Protein AF-A0A2K5F3Y2-F1 (afdb_monomer_lite)

Secondary structure (DSSP, 8-state):
--HHHHHHHHHHHHHH--HHHH-HHHHHHHHHHHHHHHHS----TT--PPPHHHHHHHTSGGGG----EETTEESSS--TTT-----GGGGTSS--TT-PPPPGGGGS-TTSSTT-----

Foldseek 3Di:
DPPVVVVVVVVVCQVPPDCCVNPVPVVVVVVVVVVCVVPDDDPPPPDDDDDPVVVVVVPDPLVVDDFPDDDVGTPDDDCCVNPVDDDPCPPVPDDPPPPDDPDPCSPPPPPPPPPPPDDD

Structure (mmCIF, N/CA/C/O backbone):
data_AF-A0A2K5F3Y2-F1
#
_entry.id   AF-A0A2K5F3Y2-F1
#
loop_
_atom_site.group_PDB
_atom_site.id
_atom_site.type_symbol
_atom_site.label_atom_id
_atom_site.label_alt_id
_atom_site.label_comp_id
_atom_site.label_asym_id
_atom_site.label_entity_id
_atom_site.label_seq_id
_atom_site.pdbx_PDB_ins_code
_atom_site.Cartn_x
_atom_site.Cartn_y
_atom_site.Cartn_z
_atom_site.occupancy
_atom_site.B_iso_or_equiv
_atom_site.auth_seq_id
_atom_site.auth_comp_id
_atom_site.auth_asym_id
_atom_site.auth_atom_id
_atom_site.pdbx_PDB_model_num
ATOM 1 N N . MET A 1 1 ? 12.084 -38.248 5.638 1.00 54.72 1 MET A N 1
ATOM 2 C CA . MET A 1 1 ? 12.202 -37.261 4.541 1.00 54.72 1 MET A CA 1
ATOM 3 C C . MET A 1 1 ? 10.929 -36.401 4.433 1.00 54.72 1 MET A C 1
ATOM 5 O O . MET A 1 1 ? 10.406 -36.261 3.343 1.00 54.72 1 MET A O 1
ATOM 9 N N . GLY A 1 2 ? 10.393 -35.856 5.540 1.00 62.56 2 GLY A N 1
ATOM 10 C CA . GLY A 1 2 ? 9.096 -35.134 5.531 1.00 62.56 2 GLY A CA 1
ATOM 11 C C . GLY A 1 2 ? 9.133 -33.681 6.023 1.00 62.56 2 GLY A C 1
ATOM 12 O O . GLY A 1 2 ? 8.227 -32.923 5.728 1.00 62.56 2 GLY A O 1
ATOM 13 N N . ILE A 1 3 ? 10.195 -33.270 6.723 1.00 66.75 3 ILE A N 1
ATOM 14 C CA . ILE A 1 3 ? 10.279 -31.937 7.347 1.00 66.75 3 ILE A CA 1
ATOM 15 C C . ILE A 1 3 ? 10.432 -30.822 6.295 1.00 66.75 3 ILE A C 1
ATOM 17 O O . ILE A 1 3 ? 9.905 -29.732 6.469 1.00 66.75 3 ILE A O 1
ATOM 21 N N . ASP A 1 4 ? 11.119 -31.106 5.188 1.00 78.69 4 ASP A N 1
ATOM 22 C CA . ASP A 1 4 ? 11.458 -30.114 4.159 1.00 78.69 4 ASP A CA 1
ATOM 23 C C . ASP A 1 4 ? 10.228 -29.631 3.364 1.00 78.69 4 ASP A C 1
ATOM 25 O O . ASP A 1 4 ? 10.007 -28.431 3.206 1.00 78.69 4 ASP A O 1
ATOM 29 N N . ALA A 1 5 ? 9.356 -30.560 2.960 1.00 81.25 5 ALA A N 1
ATOM 30 C CA . ALA A 1 5 ? 8.152 -30.244 2.189 1.00 81.25 5 ALA A CA 1
ATOM 31 C C . ALA A 1 5 ? 7.097 -29.486 3.016 1.00 81.25 5 ALA A C 1
ATOM 33 O O . ALA A 1 5 ? 6.452 -28.562 2.511 1.00 81.25 5 ALA A O 1
ATOM 34 N N . ASP A 1 6 ? 6.944 -29.841 4.295 1.00 89.44 6 ASP A N 1
ATOM 35 C CA . ASP A 1 6 ? 5.999 -29.179 5.199 1.00 89.44 6 ASP A CA 1
ATOM 36 C C . ASP A 1 6 ? 6.440 -27.742 5.525 1.00 89.44 6 ASP A C 1
ATOM 38 O O . ASP A 1 6 ? 5.610 -26.829 5.560 1.00 89.44 6 ASP A O 1
ATOM 42 N N . LEU A 1 7 ? 7.749 -27.519 5.699 1.00 91.75 7 LEU A N 1
ATOM 43 C CA . LEU A 1 7 ? 8.322 -26.186 5.902 1.00 91.75 7 LEU A CA 1
ATOM 44 C C . LEU A 1 7 ? 8.188 -25.307 4.657 1.00 91.75 7 LEU A C 1
ATOM 46 O O . LEU A 1 7 ? 7.798 -24.146 4.778 1.00 91.75 7 LEU A O 1
ATOM 50 N N . TRP A 1 8 ? 8.446 -25.853 3.466 1.00 91.00 8 TRP A N 1
ATOM 51 C CA . TRP A 1 8 ? 8.285 -25.104 2.219 1.00 91.00 8 TRP A CA 1
ATOM 52 C C . TRP A 1 8 ? 6.825 -24.691 1.989 1.00 91.00 8 TRP A C 1
ATOM 54 O O . TRP A 1 8 ? 6.533 -23.535 1.688 1.00 91.00 8 TRP A O 1
ATOM 64 N N . SER A 1 9 ? 5.878 -25.593 2.271 1.00 91.88 9 SER A N 1
ATOM 65 C CA . SER A 1 9 ? 4.449 -25.263 2.234 1.00 91.88 9 SER A CA 1
ATOM 66 C C . SER A 1 9 ? 4.067 -24.167 3.239 1.00 91.88 9 SER A C 1
ATOM 68 O O . SER A 1 9 ? 3.204 -23.335 2.954 1.00 91.88 9 SER A O 1
ATOM 70 N N . ALA A 1 10 ? 4.683 -24.150 4.424 1.00 92.44 10 ALA A N 1
ATOM 71 C CA . ALA A 1 10 ? 4.459 -23.101 5.416 1.00 92.44 10 ALA A CA 1
ATOM 72 C C . ALA A 1 10 ? 5.033 -21.745 4.970 1.00 92.44 10 ALA A C 1
ATOM 74 O O . ALA A 1 10 ? 4.376 -20.720 5.157 1.00 92.44 10 ALA A O 1
ATOM 75 N N . HIS A 1 11 ? 6.209 -21.741 4.341 1.00 93.62 11 HIS A N 1
ATOM 76 C CA . HIS A 1 11 ? 6.812 -20.545 3.756 1.00 93.62 11 HIS A CA 1
ATOM 77 C C . HIS A 1 11 ? 5.921 -19.937 2.663 1.00 93.62 11 HIS A C 1
ATOM 79 O O . HIS A 1 11 ? 5.616 -18.746 2.705 1.00 93.62 11 HIS A O 1
ATOM 85 N N . ASP A 1 12 ? 5.417 -20.755 1.739 1.00 94.50 12 ASP A N 1
ATOM 86 C CA . ASP A 1 12 ? 4.536 -20.270 0.671 1.00 94.50 12 ASP A CA 1
ATOM 87 C C . ASP A 1 12 ? 3.245 -19.670 1.239 1.00 94.50 12 ASP A C 1
ATOM 89 O O . ASP A 1 12 ? 2.784 -18.616 0.794 1.00 94.50 12 ASP A O 1
ATOM 93 N N . LYS A 1 13 ? 2.690 -20.294 2.288 1.00 94.06 13 LYS A N 1
ATOM 94 C CA . LYS A 1 13 ? 1.539 -19.748 3.022 1.00 94.06 13 LYS A CA 1
ATOM 95 C C . LYS A 1 13 ? 1.859 -18.403 3.661 1.00 94.06 13 LYS A C 1
ATOM 97 O O . LYS A 1 13 ? 1.006 -17.522 3.623 1.00 94.06 13 LYS A O 1
ATOM 102 N N . MET A 1 14 ? 3.054 -18.236 4.226 1.00 94.75 14 MET A N 1
ATOM 103 C CA . MET A 1 14 ? 3.485 -16.985 4.851 1.00 94.75 14 MET A CA 1
ATOM 104 C C . MET A 1 14 ? 3.513 -15.826 3.844 1.00 94.75 14 MET A C 1
ATOM 106 O O . MET A 1 14 ? 3.028 -14.745 4.169 1.00 94.75 14 MET A O 1
ATOM 110 N N . LEU A 1 15 ? 4.008 -16.048 2.620 1.00 94.38 15 LEU A N 1
ATOM 111 C CA . LEU A 1 15 ? 4.117 -15.002 1.590 1.00 94.38 15 LEU A CA 1
ATOM 112 C C . LEU A 1 15 ? 2.762 -14.460 1.109 1.00 94.38 15 LEU A C 1
ATOM 114 O O . LEU A 1 15 ? 2.661 -13.293 0.736 1.00 94.38 15 LEU A O 1
ATOM 118 N N . VAL A 1 16 ? 1.718 -15.294 1.112 1.00 95.19 16 VAL A N 1
ATOM 119 C CA . VAL A 1 16 ? 0.369 -14.913 0.647 1.00 95.19 16 VAL A CA 1
ATOM 120 C C . VAL A 1 16 ? -0.582 -14.550 1.787 1.00 95.19 16 VAL A C 1
ATOM 122 O O . VAL A 1 16 ? -1.726 -14.153 1.549 1.00 95.19 16 VAL A O 1
ATOM 125 N N . GLN A 1 17 ? -0.147 -14.712 3.037 1.00 95.75 17 GLN A N 1
ATOM 126 C CA . GLN A 1 17 ? -1.000 -14.485 4.192 1.00 95.75 17 GLN A CA 1
ATOM 127 C C . GLN A 1 17 ? -1.341 -12.990 4.326 1.00 95.75 17 GLN A C 1
ATOM 129 O O . GLN A 1 17 ? -0.448 -12.144 4.316 1.00 95.75 17 GLN A O 1
ATOM 134 N N . PRO A 1 18 ? -2.620 -12.623 4.533 1.00 96.62 18 PRO A N 1
ATOM 135 C CA . PRO A 1 18 ? -2.989 -11.233 4.773 1.00 96.62 18 PRO A CA 1
ATOM 136 C C . PRO A 1 18 ? -2.312 -10.670 6.026 1.00 96.62 18 PRO A C 1
ATOM 138 O O . PRO A 1 18 ? -2.176 -11.385 7.020 1.00 96.62 18 PRO A O 1
ATOM 141 N N . LEU A 1 19 ? -2.024 -9.363 6.044 1.00 94.38 19 LEU A N 1
ATOM 142 C CA . LEU A 1 19 ? -1.412 -8.677 7.195 1.00 94.38 19 LEU A CA 1
ATOM 143 C C . LEU A 1 19 ? -2.129 -8.980 8.520 1.00 94.38 19 LEU A C 1
ATOM 145 O O . LEU A 1 19 ? -1.482 -9.219 9.529 1.00 94.38 19 LEU A O 1
ATOM 149 N N . LYS A 1 20 ? -3.468 -9.054 8.508 1.00 94.94 20 LYS A N 1
ATOM 150 C CA . LYS A 1 20 ? -4.270 -9.407 9.692 1.00 94.94 20 LYS A CA 1
ATOM 151 C C . LYS A 1 20 ? -3.904 -10.776 10.283 1.00 94.94 20 LYS A C 1
ATOM 153 O O . LYS A 1 20 ? -3.997 -10.945 11.492 1.00 94.94 20 LYS A O 1
ATOM 158 N N . GLY A 1 21 ? -3.576 -11.751 9.438 1.00 91.12 21 GLY A N 1
ATOM 159 C CA . GLY A 1 21 ? -3.180 -13.093 9.865 1.00 91.12 21 GLY A CA 1
ATOM 160 C C . GLY A 1 21 ? -1.680 -13.216 10.125 1.00 91.12 21 GLY A C 1
ATOM 161 O O . GLY A 1 21 ? -1.294 -13.939 11.035 1.00 91.12 21 GLY A O 1
ATOM 162 N N . SER A 1 22 ? -0.860 -12.513 9.340 1.00 94.31 22 SER A N 1
ATOM 163 C CA . SER A 1 22 ? 0.602 -12.565 9.422 1.00 94.31 22 SER A CA 1
ATOM 164 C C . SER A 1 22 ? 1.145 -11.773 10.618 1.00 94.31 22 SER A C 1
ATOM 166 O O . SER A 1 22 ? 1.943 -12.291 11.393 1.00 94.31 22 SER A O 1
ATOM 168 N N . ASN A 1 23 ? 0.671 -10.536 10.824 1.00 95.19 23 ASN A N 1
ATOM 169 C CA . ASN A 1 23 ? 1.098 -9.671 11.922 1.00 95.19 23 ASN A CA 1
ATOM 170 C C . ASN A 1 23 ? -0.082 -8.873 12.510 1.00 95.19 23 ASN A C 1
ATOM 172 O O . ASN A 1 23 ? -0.449 -7.785 12.053 1.00 95.19 23 ASN A O 1
ATOM 176 N N . VAL A 1 24 ? -0.669 -9.431 13.572 1.00 96.56 24 VAL A N 1
ATOM 177 C CA . VAL A 1 24 ? -1.829 -8.862 14.278 1.00 96.56 24 VAL A CA 1
ATOM 178 C C . VAL A 1 24 ? -1.495 -7.530 14.957 1.00 96.56 24 VAL A C 1
ATOM 180 O O . VAL A 1 24 ? -2.348 -6.644 15.022 1.00 96.56 24 VAL A O 1
ATOM 183 N N . GLU A 1 25 ? -0.272 -7.368 15.459 1.00 96.88 25 GLU A N 1
ATOM 184 C CA . GLU A 1 25 ? 0.157 -6.154 16.155 1.00 96.88 25 GLU A CA 1
ATOM 185 C C . GLU A 1 25 ? 0.157 -4.951 15.209 1.00 96.88 25 GLU A C 1
ATOM 187 O O . GLU A 1 25 ? -0.542 -3.965 15.460 1.00 96.88 25 GLU A O 1
ATOM 192 N N . VAL A 1 26 ? 0.844 -5.075 14.070 1.00 96.81 26 VAL A N 1
ATOM 193 C CA . VAL A 1 26 ? 0.904 -4.024 13.044 1.00 96.81 26 VAL A CA 1
ATOM 194 C C . VAL A 1 26 ? -0.489 -3.728 12.494 1.00 96.81 26 VAL A C 1
ATOM 196 O O . VAL A 1 26 ? -0.877 -2.564 12.390 1.00 96.81 26 VAL A O 1
ATOM 199 N N . TYR A 1 27 ? -1.294 -4.761 12.228 1.00 97.56 27 TYR A N 1
ATOM 200 C CA . TYR A 1 27 ? -2.677 -4.583 11.780 1.00 97.56 27 TYR A CA 1
ATOM 201 C C . TYR A 1 27 ? -3.507 -3.736 12.761 1.00 97.56 27 TYR A C 1
ATOM 203 O O . TYR A 1 27 ? -4.254 -2.840 12.352 1.00 97.56 27 TYR A O 1
ATOM 211 N N . ASN A 1 28 ? -3.371 -3.993 14.064 1.00 97.75 28 ASN A N 1
ATOM 212 C CA . ASN A 1 28 ? -4.089 -3.251 15.095 1.00 97.75 28 ASN A CA 1
ATOM 213 C C . ASN A 1 28 ? -3.609 -1.800 15.203 1.00 97.75 28 ASN A C 1
ATOM 215 O O . ASN A 1 28 ? -4.438 -0.907 15.390 1.00 97.75 28 ASN A O 1
ATOM 219 N N . ILE A 1 29 ? -2.306 -1.551 15.057 1.00 98.06 29 ILE A N 1
ATOM 220 C CA . ILE A 1 29 ? -1.742 -0.195 15.018 1.00 98.06 29 ILE A CA 1
ATOM 221 C C . ILE A 1 29 ? -2.329 0.582 13.833 1.00 98.06 29 ILE A C 1
ATOM 223 O O . ILE A 1 29 ? -2.893 1.658 14.034 1.00 98.06 29 ILE A O 1
ATOM 227 N N . SER A 1 30 ? -2.319 0.006 12.625 1.00 96.38 30 SER A N 1
ATOM 228 C CA . SER A 1 30 ? -2.905 0.643 11.437 1.00 96.38 30 SER A CA 1
ATOM 229 C C . SER A 1 30 ? -4.395 0.956 11.612 1.00 96.38 30 SER A C 1
ATOM 231 O O . SER A 1 30 ? -4.867 2.010 11.185 1.00 96.38 30 SER A O 1
ATOM 233 N N . LYS A 1 31 ? -5.164 0.072 12.265 1.00 97.69 31 LYS A N 1
ATOM 234 C CA . LYS A 1 31 ? -6.590 0.316 12.543 1.00 97.69 31 LYS A CA 1
ATOM 235 C C . LYS A 1 31 ? -6.820 1.428 13.559 1.00 97.69 31 LYS A C 1
ATOM 237 O O . LYS A 1 31 ? -7.744 2.220 13.372 1.00 97.69 31 LYS A O 1
ATOM 242 N N . LYS A 1 32 ? -5.999 1.503 14.608 1.00 97.81 32 LYS A N 1
ATOM 243 C CA . LYS A 1 32 ? -6.063 2.591 15.592 1.00 97.81 32 LYS A CA 1
ATOM 244 C C . LYS A 1 32 ? -5.754 3.938 14.941 1.00 97.81 32 LYS A C 1
ATOM 246 O O . LYS A 1 32 ? -6.513 4.879 15.153 1.00 97.81 32 LYS A O 1
ATOM 251 N N . GLU A 1 33 ? -4.727 4.005 14.096 1.00 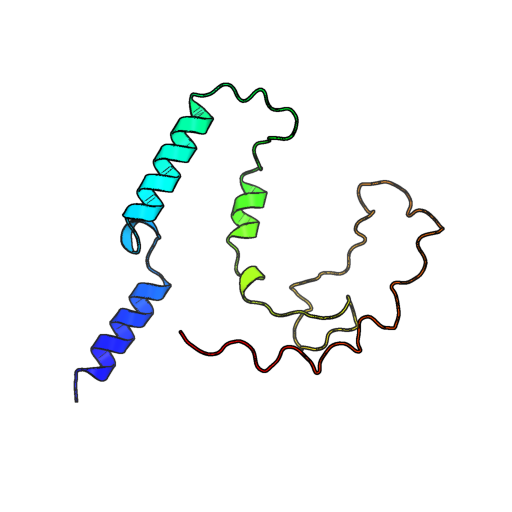97.38 33 GLU A N 1
ATOM 252 C CA . GLU A 1 33 ? -4.357 5.241 13.395 1.00 97.38 33 GLU A CA 1
ATOM 253 C C . GLU A 1 33 ? -5.415 5.671 12.372 1.00 97.38 33 GLU A C 1
ATOM 255 O O . GLU A 1 33 ? -5.846 6.822 12.365 1.00 97.38 33 GLU A O 1
ATOM 260 N N . SER A 1 34 ? -5.944 4.731 11.583 1.00 96.19 34 SER A N 1
ATOM 261 C CA . SER A 1 34 ? -7.065 5.011 10.677 1.00 96.19 34 SER A CA 1
ATOM 262 C C . SER A 1 34 ? -8.289 5.550 11.427 1.00 96.19 34 SER A C 1
ATOM 264 O O . SER A 1 34 ? -8.981 6.444 10.939 1.00 96.19 34 SER A O 1
ATOM 266 N N . ASN A 1 35 ? -8.558 5.047 12.636 1.00 97.31 35 ASN A N 1
ATOM 267 C CA . ASN A 1 35 ? -9.626 5.582 13.468 1.00 97.31 35 ASN A CA 1
ATOM 268 C C . ASN A 1 35 ? -9.308 6.987 13.997 1.00 97.31 35 ASN A C 1
ATOM 270 O O . ASN A 1 35 ? -10.208 7.822 13.995 1.00 97.31 35 ASN A O 1
ATOM 274 N N . ARG A 1 36 ? -8.062 7.253 14.416 1.00 97.44 36 ARG A N 1
ATOM 275 C CA . ARG A 1 36 ? -7.608 8.575 14.880 1.00 97.44 36 ARG A CA 1
ATOM 276 C C . ARG A 1 36 ? -7.846 9.642 13.811 1.00 97.44 36 ARG A C 1
ATOM 278 O O . ARG A 1 36 ? -8.504 10.635 14.097 1.00 97.44 36 ARG A O 1
ATOM 285 N N . GLN A 1 37 ? -7.409 9.380 12.581 1.00 95.75 37 GLN A N 1
ATOM 286 C CA . GLN A 1 37 ? -7.595 10.283 11.440 1.00 95.75 37 GLN A CA 1
ATOM 287 C C . GLN A 1 37 ? -9.072 10.493 11.080 1.00 95.75 37 GLN A C 1
ATOM 289 O O . GLN A 1 37 ? -9.466 11.574 10.664 1.00 95.75 37 GLN A O 1
ATOM 294 N N . ARG A 1 38 ? -9.916 9.467 11.254 1.00 94.50 38 ARG A N 1
ATOM 295 C CA . ARG A 1 38 ? -11.351 9.542 10.932 1.00 94.50 38 ARG A CA 1
ATOM 296 C C . ARG A 1 38 ? -12.156 10.392 11.915 1.00 94.50 38 ARG A C 1
ATOM 298 O O . ARG A 1 38 ? -13.177 10.950 11.525 1.00 94.50 38 ARG A O 1
ATOM 305 N N . VAL A 1 39 ? -11.769 10.408 13.190 1.00 96.25 39 VAL A N 1
ATOM 306 C CA . VAL A 1 39 ? -12.488 11.158 14.238 1.00 96.25 39 VAL A CA 1
ATOM 307 C C . VAL A 1 39 ? -11.863 12.523 14.523 1.00 96.25 39 VAL A C 1
ATOM 309 O O . VAL A 1 39 ? -12.532 13.381 15.093 1.00 96.25 39 VAL A O 1
ATOM 312 N N . GLY A 1 40 ? -10.593 12.714 14.161 1.00 92.12 40 GLY A N 1
ATOM 313 C CA . GLY A 1 40 ? -9.872 13.973 14.309 1.00 92.12 40 GLY A CA 1
ATOM 314 C C . GLY A 1 40 ? -10.206 14.974 13.204 1.00 92.12 40 GLY A C 1
ATOM 315 O O . GLY A 1 40 ? -10.493 14.601 12.069 1.00 92.12 40 GLY A O 1
ATOM 316 N N . LEU A 1 41 ? -10.148 16.261 13.543 1.00 91.31 41 LEU A N 1
ATOM 317 C CA . LEU A 1 41 ? -10.125 17.343 12.563 1.00 91.31 41 LEU A CA 1
ATOM 318 C C . LEU A 1 41 ? -8.665 17.718 12.312 1.00 91.31 41 LEU A C 1
ATOM 320 O O . LEU A 1 41 ? -8.047 18.368 13.153 1.00 91.31 41 LEU A O 1
ATOM 324 N N . GLU A 1 42 ? -8.123 17.296 11.173 1.00 90.94 42 GLU A N 1
ATOM 325 C CA . GLU A 1 42 ? -6.747 17.621 10.794 1.00 90.94 42 GLU A CA 1
ATOM 326 C C . GLU A 1 42 ? -6.686 19.042 10.210 1.00 90.94 42 GLU A C 1
ATOM 328 O O . GLU A 1 42 ? -7.299 19.336 9.184 1.00 90.94 42 GLU A O 1
ATOM 333 N N . LEU A 1 43 ? -5.978 19.944 10.902 1.00 93.75 43 LEU A N 1
ATOM 334 C CA . LEU A 1 43 ? -5.847 21.372 10.551 1.00 93.75 43 LEU A CA 1
ATOM 335 C C . LEU A 1 43 ? -4.431 21.751 10.087 1.00 93.75 43 LEU A C 1
ATOM 337 O O . LEU A 1 43 ? -4.123 22.929 9.901 1.00 93.75 43 LEU A O 1
ATOM 341 N N . ILE A 1 44 ? -3.560 20.760 9.915 1.00 94.06 44 ILE A N 1
ATOM 342 C CA . ILE A 1 44 ? -2.195 20.954 9.436 1.00 94.06 44 ILE A CA 1
ATOM 343 C C . ILE A 1 44 ? -2.247 21.084 7.912 1.00 94.06 44 ILE A C 1
ATOM 345 O O . ILE A 1 44 ? -2.631 20.156 7.211 1.00 94.06 44 ILE A O 1
ATOM 349 N N . THR A 1 45 ? -1.848 22.241 7.386 1.00 89.44 45 THR A N 1
ATOM 350 C CA . THR A 1 45 ? -2.002 22.589 5.961 1.00 89.44 45 THR A CA 1
ATOM 351 C C . THR A 1 45 ? -1.188 21.722 5.001 1.00 89.44 45 THR A C 1
ATOM 353 O O . THR A 1 45 ? -1.512 21.657 3.818 1.00 89.44 45 THR A O 1
ATOM 356 N N . SER A 1 46 ? -0.127 21.075 5.484 1.00 95.06 46 SER A N 1
ATOM 357 C CA . SER A 1 46 ? 0.702 20.160 4.696 1.00 95.06 46 SER A CA 1
ATOM 358 C C . SER A 1 46 ? 0.202 18.715 4.704 1.00 95.06 46 SER A C 1
ATOM 360 O O . SER A 1 46 ? 0.662 17.920 3.888 1.00 95.06 46 SER A O 1
ATOM 362 N N . GLU A 1 47 ? -0.691 18.348 5.626 1.00 93.56 47 GLU A N 1
ATOM 363 C CA . GLU A 1 47 ? -1.232 16.992 5.708 1.00 93.56 47 GLU A CA 1
ATOM 364 C C . GLU A 1 47 ? -2.448 16.831 4.796 1.00 93.56 47 GLU A C 1
ATOM 366 O O . GLU A 1 47 ? -3.243 17.752 4.605 1.00 93.56 47 GLU A O 1
ATOM 371 N N . ASN A 1 48 ? -2.582 15.653 4.187 1.00 94.69 48 ASN A N 1
ATOM 372 C CA . ASN A 1 48 ? -3.663 15.372 3.251 1.00 94.69 48 ASN A CA 1
ATOM 373 C C . ASN A 1 48 ? -3.997 13.875 3.222 1.00 94.69 48 ASN A C 1
ATOM 375 O O . ASN A 1 48 ? -3.165 13.021 3.534 1.00 94.69 48 ASN A O 1
ATOM 379 N N . PHE A 1 49 ? -5.209 13.554 2.783 1.00 94.75 49 PHE A N 1
ATOM 380 C CA . PHE A 1 49 ? -5.657 12.189 2.564 1.00 94.75 49 PHE A CA 1
ATOM 381 C C . PHE A 1 49 ? -5.420 11.785 1.113 1.00 94.75 49 PHE A C 1
ATOM 383 O O . PHE A 1 49 ? -5.947 12.375 0.170 1.00 94.75 49 PHE A O 1
ATOM 390 N N . THR A 1 50 ? -4.625 10.737 0.934 1.00 95.50 50 THR A N 1
ATOM 391 C CA . THR A 1 50 ? -4.360 10.163 -0.385 1.00 95.50 50 THR A CA 1
ATOM 392 C C . THR A 1 50 ? -5.583 9.392 -0.892 1.00 95.50 50 THR A C 1
ATOM 394 O O . THR A 1 50 ? -6.305 8.762 -0.1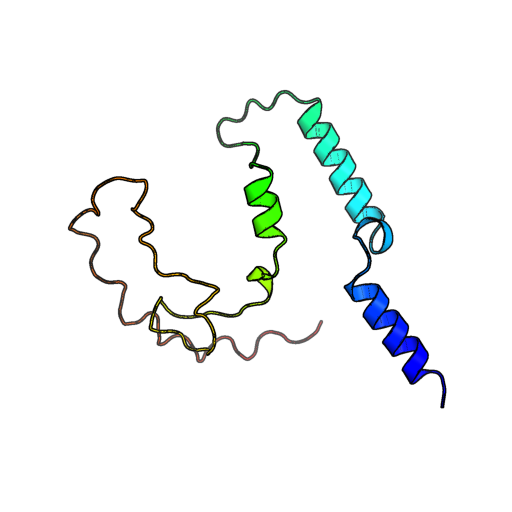15 1.00 95.50 50 THR A O 1
ATOM 397 N N . SER A 1 51 ? -5.832 9.422 -2.204 1.00 95.81 51 SER A N 1
ATOM 398 C CA . SER A 1 51 ? -6.954 8.693 -2.802 1.00 95.81 51 SER A CA 1
ATOM 399 C C . SER A 1 51 ? -6.752 7.174 -2.731 1.00 95.81 51 SER A C 1
ATOM 401 O O . SER A 1 51 ? -5.629 6.665 -2.722 1.00 95.81 51 SER A O 1
ATOM 403 N N . ARG A 1 52 ? -7.858 6.421 -2.741 1.00 94.25 52 ARG A N 1
ATOM 404 C CA . ARG A 1 52 ? -7.815 4.951 -2.702 1.00 94.25 52 ARG A CA 1
ATOM 405 C C . ARG A 1 52 ? -7.027 4.346 -3.868 1.00 94.25 52 ARG A C 1
ATOM 407 O O . ARG A 1 52 ? -6.284 3.399 -3.656 1.00 94.25 52 ARG A O 1
ATOM 414 N N . VAL A 1 53 ? -7.153 4.921 -5.064 1.00 95.12 53 VAL A N 1
ATOM 415 C CA . VAL A 1 53 ? -6.457 4.446 -6.273 1.00 95.12 53 VAL A CA 1
ATOM 416 C C . VAL A 1 53 ? -4.939 4.549 -6.112 1.00 95.12 53 VAL A C 1
ATOM 418 O O . VAL A 1 53 ? -4.215 3.635 -6.493 1.00 95.12 53 VAL A O 1
ATOM 421 N N . VAL A 1 54 ? -4.448 5.631 -5.499 1.00 93.56 54 VAL A N 1
ATOM 422 C CA . VAL A 1 54 ? -3.010 5.804 -5.243 1.00 93.56 54 VAL A CA 1
ATOM 423 C C . VAL A 1 54 ? -2.519 4.794 -4.201 1.00 93.56 54 VAL A C 1
ATOM 425 O O . VAL A 1 54 ? -1.473 4.185 -4.398 1.00 93.56 54 VAL A O 1
ATOM 428 N N . LEU A 1 55 ? -3.286 4.545 -3.133 1.00 93.88 55 LEU A N 1
ATOM 429 C CA . LEU A 1 55 ? -2.943 3.520 -2.137 1.00 93.88 55 LEU A CA 1
ATOM 430 C C . LEU A 1 55 ? -2.929 2.099 -2.732 1.00 93.88 55 LEU A C 1
ATOM 432 O O . LEU A 1 55 ? -2.066 1.298 -2.383 1.00 93.88 55 LEU A O 1
ATOM 436 N N . GLU A 1 56 ? -3.852 1.789 -3.646 1.00 94.06 56 GLU A N 1
ATOM 437 C CA . GLU A 1 56 ? -3.882 0.508 -4.365 1.00 94.06 56 GLU A CA 1
ATOM 438 C C . GLU A 1 56 ? -2.664 0.347 -5.287 1.00 94.06 56 GLU A C 1
ATOM 440 O O . GLU A 1 56 ? -2.050 -0.719 -5.306 1.00 94.06 56 GLU A O 1
ATOM 445 N N . ALA A 1 57 ? -2.255 1.411 -5.985 1.00 92.62 57 ALA A N 1
ATOM 446 C CA . ALA A 1 57 ? -1.049 1.403 -6.811 1.00 92.62 57 ALA A CA 1
ATOM 447 C C . ALA A 1 57 ? 0.233 1.208 -5.980 1.00 92.62 57 ALA A C 1
ATOM 449 O O . ALA A 1 57 ? 1.115 0.453 -6.388 1.00 92.62 57 ALA A O 1
ATOM 450 N N . LEU A 1 58 ? 0.324 1.826 -4.795 1.00 93.38 58 LEU A N 1
ATOM 451 C CA . LEU A 1 58 ? 1.454 1.642 -3.871 1.00 93.38 58 LEU A CA 1
ATOM 452 C C . LEU A 1 58 ? 1.585 0.195 -3.376 1.00 93.38 58 LEU A C 1
ATOM 454 O O . LEU A 1 58 ? 2.696 -0.264 -3.132 1.00 93.38 58 LEU A O 1
ATOM 458 N N . GLY A 1 59 ? 0.472 -0.533 -3.248 1.00 91.94 59 GLY A N 1
ATOM 459 C CA . GLY A 1 59 ? 0.460 -1.953 -2.882 1.00 91.94 59 GLY A CA 1
ATOM 460 C C . GLY A 1 59 ? 0.677 -2.921 -4.051 1.00 91.94 59 GLY A C 1
ATOM 461 O O . GLY A 1 59 ? 0.656 -4.132 -3.842 1.00 91.94 59 GLY A O 1
ATOM 462 N N . ALA A 1 60 ? 0.849 -2.424 -5.279 1.00 91.56 60 ALA A N 1
ATOM 463 C CA . ALA A 1 60 ? 1.000 -3.264 -6.461 1.00 91.56 60 ALA A CA 1
ATOM 464 C C . ALA A 1 60 ? 2.401 -3.902 -6.562 1.00 91.56 60 ALA A C 1
ATOM 466 O O . ALA A 1 60 ? 3.346 -3.548 -5.851 1.00 91.56 60 ALA A O 1
ATOM 467 N N . CYS A 1 61 ? 2.563 -4.815 -7.525 1.00 90.19 61 CYS A N 1
ATOM 468 C CA . CYS A 1 61 ? 3.820 -5.525 -7.795 1.00 90.19 61 CYS A CA 1
ATOM 469 C C . CYS A 1 61 ? 4.974 -4.629 -8.290 1.00 90.19 61 CYS A C 1
ATOM 471 O O . CYS A 1 61 ? 6.085 -5.117 -8.496 1.00 90.19 61 CYS A O 1
ATOM 473 N N . LEU A 1 62 ? 4.742 -3.322 -8.461 1.00 86.19 62 LEU A N 1
ATOM 474 C CA . LEU A 1 62 ? 5.762 -2.364 -8.894 1.00 86.19 62 LEU A CA 1
ATOM 475 C C . LEU A 1 62 ? 6.936 -2.268 -7.909 1.00 86.19 62 LEU A C 1
ATOM 477 O O . LEU A 1 62 ? 8.054 -2.006 -8.339 1.00 86.19 62 LEU A O 1
ATOM 481 N N . ASN A 1 63 ? 6.710 -2.558 -6.624 1.00 85.81 63 ASN A N 1
ATOM 482 C CA . ASN A 1 63 ? 7.749 -2.575 -5.588 1.00 85.81 63 ASN A CA 1
ATOM 483 C C . ASN A 1 63 ? 8.818 -3.658 -5.799 1.00 85.81 63 ASN A C 1
ATOM 485 O O . ASN A 1 63 ? 9.900 -3.580 -5.227 1.00 85.81 63 ASN A O 1
ATOM 489 N N . SER A 1 64 ? 8.523 -4.687 -6.594 1.00 87.25 64 SER A N 1
ATOM 490 C CA . SER A 1 64 ? 9.434 -5.813 -6.809 1.00 87.25 64 SER A CA 1
ATOM 491 C C . SER A 1 64 ? 10.410 -5.581 -7.963 1.00 87.25 64 SER A C 1
ATOM 493 O O . SER A 1 64 ? 11.312 -6.394 -8.164 1.00 87.25 64 SER A O 1
ATOM 495 N N . LYS A 1 65 ? 10.237 -4.514 -8.758 1.00 84.50 65 LYS A N 1
ATOM 496 C CA . LYS A 1 65 ? 11.071 -4.270 -9.938 1.00 84.50 65 LYS A CA 1
ATOM 497 C C . LYS A 1 65 ? 12.242 -3.352 -9.601 1.00 84.50 65 LYS A C 1
ATOM 499 O O . LYS A 1 65 ? 12.056 -2.218 -9.179 1.00 84.50 65 LYS A O 1
ATOM 504 N N . TYR A 1 66 ? 13.448 -3.823 -9.901 1.00 82.88 66 TYR A N 1
ATOM 505 C CA . TYR A 1 66 ? 14.643 -2.987 -9.952 1.00 82.88 66 TYR A CA 1
ATOM 506 C C . TYR A 1 66 ? 14.782 -2.371 -11.351 1.00 82.88 66 TYR A C 1
ATOM 508 O O . TYR A 1 66 ? 14.736 -3.088 -12.356 1.00 82.88 66 TYR A O 1
ATOM 516 N N . SER A 1 67 ? 14.906 -1.048 -11.438 1.00 82.88 67 SER A N 1
ATOM 517 C CA . SER A 1 67 ? 14.927 -0.325 -12.717 1.00 82.88 67 SER A CA 1
ATOM 518 C C . SER A 1 67 ? 15.823 0.911 -12.669 1.00 82.88 67 SER A C 1
ATOM 520 O O . SER A 1 67 ? 15.399 2.002 -13.032 1.00 82.88 67 SER A O 1
ATOM 522 N N . GLU A 1 68 ? 17.061 0.763 -12.208 1.00 81.25 68 GLU A N 1
ATOM 523 C CA . GLU A 1 68 ? 18.053 1.845 -12.231 1.00 81.25 68 GLU A CA 1
ATOM 524 C C . GLU A 1 68 ? 18.325 2.354 -13.663 1.00 81.25 68 GLU A C 1
ATOM 526 O O . GLU A 1 68 ? 18.203 1.608 -14.644 1.00 81.25 68 GLU A O 1
ATOM 531 N N . GLY A 1 69 ? 18.682 3.634 -13.780 1.00 76.81 69 GLY A N 1
ATOM 532 C CA . GLY A 1 69 ? 18.910 4.341 -15.041 1.00 76.81 69 GLY A CA 1
ATOM 533 C C . GLY A 1 69 ? 17.729 5.223 -15.451 1.00 76.81 69 GLY A C 1
ATOM 534 O O . GLY A 1 69 ? 16.838 5.514 -14.65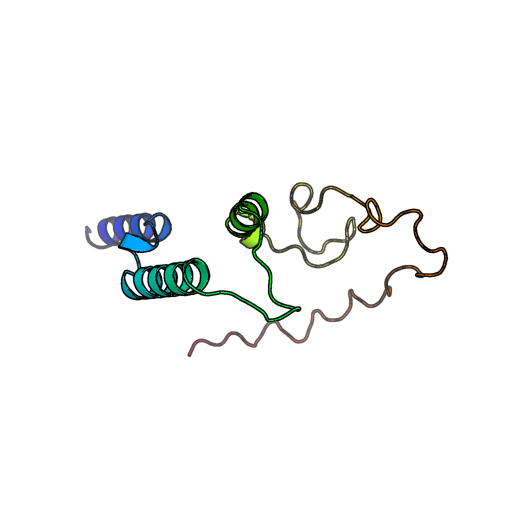0 1.00 76.81 69 GLY A O 1
ATOM 535 N N . TYR A 1 70 ? 17.699 5.643 -16.711 1.00 74.50 70 TYR A N 1
ATOM 536 C CA . TYR A 1 70 ? 16.625 6.460 -17.278 1.00 74.50 70 TYR A CA 1
ATOM 537 C C . TYR A 1 70 ? 15.755 5.663 -18.252 1.00 74.50 70 TYR A C 1
ATOM 539 O O . TYR A 1 70 ? 16.077 4.550 -18.670 1.00 74.50 70 TYR A O 1
ATOM 547 N N . LEU A 1 71 ? 14.610 6.235 -18.624 1.00 72.19 71 LEU A N 1
ATOM 548 C CA . LEU A 1 71 ? 13.785 5.727 -19.717 1.00 72.19 71 LEU A CA 1
ATOM 549 C C . LEU A 1 71 ? 14.631 5.549 -20.988 1.00 72.19 71 LEU A C 1
ATOM 551 O O . LEU A 1 71 ? 15.224 6.505 -21.472 1.00 72.19 71 LEU A O 1
ATOM 555 N N . GLY A 1 72 ? 14.706 4.320 -21.508 1.00 69.75 72 GLY A N 1
ATOM 556 C CA . GLY A 1 72 ? 15.532 3.984 -22.677 1.00 69.75 72 GLY A CA 1
ATOM 557 C C . GLY A 1 72 ? 17.027 3.768 -22.393 1.00 69.75 72 GLY A C 1
ATOM 558 O O . GLY A 1 72 ? 17.744 3.338 -23.288 1.00 69.75 72 GLY A O 1
ATOM 559 N N . GLN A 1 73 ? 17.491 4.004 -21.162 1.00 75.19 73 GLN A N 1
ATOM 560 C CA . GLN A 1 73 ? 18.867 3.766 -20.707 1.00 75.19 73 GLN A CA 1
ATOM 561 C C . GLN A 1 73 ? 18.845 3.095 -19.331 1.00 75.19 73 GLN A C 1
ATOM 563 O O . GLN A 1 73 ? 19.178 3.699 -18.312 1.00 75.19 73 GLN A O 1
ATOM 568 N N . ARG A 1 74 ? 18.362 1.853 -19.295 1.00 77.00 74 ARG A N 1
ATOM 569 C CA . ARG A 1 74 ? 18.275 1.056 -18.068 1.00 77.00 74 ARG A CA 1
ATOM 570 C C . ARG A 1 74 ? 19.432 0.074 -18.004 1.00 77.00 74 ARG A C 1
ATOM 572 O O . ARG A 1 74 ? 19.805 -0.507 -19.019 1.00 77.00 74 ARG A O 1
ATOM 579 N N . TYR A 1 75 ? 19.922 -0.153 -16.793 1.00 74.94 75 TYR A N 1
ATOM 580 C CA . TYR A 1 75 ? 20.959 -1.150 -16.521 1.00 74.94 75 TYR A CA 1
ATOM 581 C C . TYR A 1 75 ? 20.437 -2.583 -16.555 1.00 74.94 75 TYR A C 1
ATOM 583 O O . TYR A 1 75 ? 21.153 -3.505 -16.934 1.00 74.94 75 TYR A O 1
ATOM 591 N N . TYR A 1 76 ? 19.176 -2.768 -16.167 1.00 74.69 76 TYR A N 1
ATOM 592 C CA . TYR A 1 76 ? 18.539 -4.074 -16.050 1.00 74.69 76 TYR A CA 1
ATOM 593 C C . TYR A 1 76 ? 17.411 -4.213 -17.077 1.00 74.69 76 TYR A C 1
ATOM 595 O O . TYR A 1 76 ? 16.664 -3.265 -17.328 1.00 74.69 76 TYR A O 1
ATOM 603 N N . GLY A 1 77 ? 17.288 -5.406 -17.667 1.00 73.31 77 GLY A N 1
ATOM 604 C CA . GLY A 1 77 ? 16.322 -5.708 -18.729 1.00 73.31 77 GLY A CA 1
ATOM 605 C C . GLY A 1 77 ? 14.852 -5.755 -18.281 1.00 73.31 77 GLY A C 1
ATOM 606 O O . GLY A 1 77 ? 14.529 -5.738 -17.089 1.00 73.31 77 GLY A O 1
ATOM 607 N N . GLU A 1 78 ? 13.944 -5.855 -19.260 1.00 67.00 78 GLU A N 1
ATOM 608 C CA . GLU A 1 78 ? 12.492 -6.047 -19.077 1.00 67.00 78 GLU A CA 1
ATOM 609 C C . GLU A 1 78 ? 11.807 -4.972 -18.203 1.00 67.00 78 GLU A C 1
ATOM 611 O O . GLU A 1 78 ? 11.121 -5.278 -17.224 1.00 67.00 78 GLU A O 1
ATOM 616 N N . THR A 1 79 ? 12.012 -3.687 -18.518 1.00 64.81 79 THR A N 1
ATOM 617 C CA . THR A 1 79 ? 11.421 -2.534 -17.795 1.00 64.81 79 THR A CA 1
ATOM 618 C C . THR A 1 79 ? 10.254 -1.864 -18.526 1.00 64.81 79 THR A C 1
ATOM 620 O O . THR A 1 79 ? 9.711 -0.878 -18.028 1.00 64.81 79 THR A O 1
ATOM 623 N N . ASN A 1 80 ? 9.849 -2.378 -19.693 1.00 64.50 80 ASN A N 1
ATOM 624 C CA . ASN A 1 80 ? 8.887 -1.723 -20.594 1.00 64.50 80 ASN A CA 1
ATOM 625 C C . ASN A 1 80 ? 7.527 -1.438 -19.933 1.00 64.50 80 ASN A C 1
ATOM 627 O O . ASN A 1 80 ? 6.911 -0.413 -20.200 1.00 64.50 80 ASN A O 1
ATOM 631 N N . VAL A 1 81 ? 7.083 -2.323 -19.037 1.00 68.31 81 VAL A N 1
ATOM 632 C CA . VAL A 1 81 ? 5.830 -2.174 -18.275 1.00 68.31 81 VAL A CA 1
ATOM 633 C C . VAL A 1 81 ? 5.955 -1.268 -17.046 1.00 68.31 81 VAL A C 1
ATOM 635 O O . VAL A 1 81 ? 4.951 -0.733 -16.592 1.00 68.31 81 VAL A O 1
ATOM 638 N N . HIS A 1 82 ? 7.162 -1.087 -16.499 1.00 58.97 82 HIS A N 1
ATOM 639 C CA . HIS A 1 82 ? 7.376 -0.291 -15.284 1.00 58.97 82 HIS A CA 1
ATOM 640 C C . HIS A 1 82 ? 7.420 1.210 -15.583 1.00 58.97 82 HIS A C 1
ATOM 642 O O . HIS A 1 82 ? 6.966 2.025 -14.785 1.00 58.97 82 HIS A O 1
ATOM 648 N N . CYS A 1 83 ? 7.945 1.585 -16.749 1.00 59.59 83 CYS A N 1
ATOM 649 C CA . CYS A 1 83 ? 7.982 2.974 -17.176 1.00 59.59 83 CYS A CA 1
ATOM 650 C C . CYS A 1 83 ? 7.451 3.097 -18.609 1.00 59.59 83 CYS A C 1
ATOM 652 O O . CYS A 1 83 ? 8.246 3.167 -19.552 1.00 59.59 83 CYS A O 1
ATOM 654 N N . PRO A 1 84 ? 6.119 3.120 -18.792 1.00 59.19 84 PRO A N 1
ATOM 655 C CA . PRO A 1 84 ? 5.541 3.535 -20.060 1.00 59.19 84 PRO A CA 1
ATOM 656 C C . PRO A 1 84 ? 5.944 4.999 -20.280 1.00 59.19 84 PRO A C 1
ATOM 658 O O . PRO A 1 84 ? 5.669 5.850 -19.438 1.00 59.19 84 PRO A O 1
ATOM 661 N N . GLY A 1 85 ? 6.686 5.287 -21.349 1.00 57.56 85 GLY A N 1
ATOM 662 C CA . GLY A 1 85 ? 7.235 6.621 -21.597 1.00 57.56 85 GLY A CA 1
ATOM 663 C C . GLY A 1 85 ? 6.15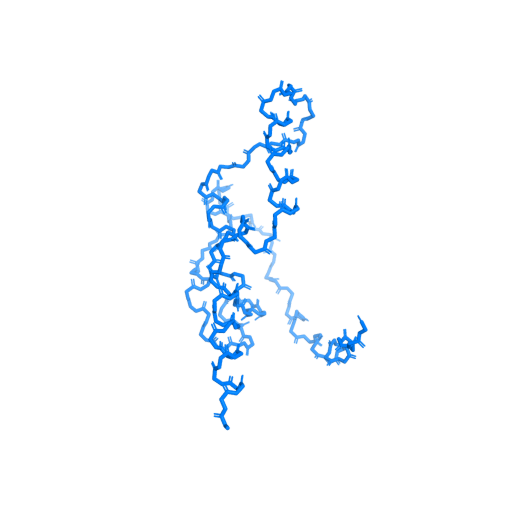0 7.702 -21.562 1.00 57.56 85 GLY A C 1
ATOM 664 O O . GLY A 1 85 ? 5.228 7.684 -22.373 1.00 57.56 85 GLY A O 1
ATOM 665 N N . GLY A 1 86 ? 6.269 8.639 -20.622 1.00 58.06 86 GLY A N 1
ATOM 666 C CA . GLY A 1 86 ? 5.372 9.777 -20.452 1.00 58.06 86 GLY A CA 1
ATOM 667 C C . GLY A 1 86 ? 6.123 10.943 -19.816 1.00 58.06 86 GLY A C 1
ATOM 668 O O . GLY A 1 86 ? 6.973 10.735 -18.951 1.00 58.06 86 GLY A O 1
ATOM 669 N N . SER A 1 87 ? 5.848 12.166 -20.274 1.00 57.94 87 SER A N 1
ATOM 670 C CA . SER A 1 87 ? 6.460 13.374 -19.710 1.00 57.94 87 SER A CA 1
ATOM 671 C C . SER A 1 87 ? 5.835 13.691 -18.343 1.00 57.94 87 SER A C 1
ATOM 673 O O . SER A 1 87 ? 4.606 13.784 -18.263 1.00 57.94 87 SER A O 1
ATOM 675 N N . PRO A 1 88 ? 6.631 13.922 -17.280 1.00 61.22 88 PRO A N 1
ATOM 676 C CA . PRO A 1 88 ? 6.130 14.392 -15.982 1.00 61.22 88 PRO A CA 1
ATOM 677 C C . PRO A 1 88 ? 5.346 15.710 -16.077 1.00 61.22 88 PRO A C 1
ATOM 679 O O . PRO A 1 88 ? 4.529 16.024 -15.214 1.00 61.22 88 PRO A O 1
ATOM 682 N N . TRP A 1 89 ? 5.571 16.475 -17.146 1.00 56.75 89 TRP A N 1
ATOM 683 C CA . TRP A 1 89 ? 4.971 17.785 -17.379 1.00 56.75 89 TRP A CA 1
ATOM 684 C C . TRP A 1 89 ? 3.609 17.726 -18.069 1.00 56.75 89 TRP A C 1
ATOM 686 O O . TRP A 1 89 ? 2.981 18.766 -18.246 1.00 56.75 89 TRP A O 1
ATOM 696 N N . ALA A 1 90 ? 3.106 16.534 -18.410 1.00 60.88 90 ALA A N 1
ATOM 697 C CA . ALA A 1 90 ? 1.858 16.376 -19.160 1.00 60.88 90 ALA A CA 1
ATOM 698 C C . ALA A 1 90 ? 0.651 17.086 -18.511 1.00 60.88 90 ALA A C 1
ATOM 700 O O . ALA A 1 90 ? -0.267 17.512 -19.209 1.00 60.88 90 ALA A O 1
ATOM 701 N N . HIS A 1 91 ? 0.664 17.248 -17.185 1.00 64.94 91 HIS A N 1
ATOM 702 C CA . HIS A 1 91 ? -0.391 17.922 -16.423 1.00 64.94 91 HIS A CA 1
ATOM 703 C C . HIS A 1 91 ? -0.081 19.388 -16.070 1.00 64.94 91 HIS A C 1
ATOM 705 O O . HIS A 1 91 ? -0.969 20.095 -15.599 1.00 64.94 91 HIS A O 1
ATOM 711 N N . HIS A 1 92 ? 1.155 19.851 -16.286 1.00 63.09 92 HIS A N 1
ATOM 712 C CA . HIS A 1 92 ? 1.655 21.153 -15.827 1.00 63.09 92 HIS A CA 1
ATOM 713 C C . HIS A 1 92 ? 1.766 22.211 -16.941 1.00 63.09 92 HIS A C 1
ATOM 715 O O . HIS A 1 92 ? 2.216 23.326 -16.680 1.00 63.09 92 HIS A O 1
ATOM 721 N N . GLY A 1 93 ? 1.308 21.902 -18.159 1.00 62.91 93 GLY A N 1
ATOM 722 C CA . GLY A 1 93 ? 1.409 22.794 -19.319 1.00 62.91 93 GLY A CA 1
ATOM 723 C C . GLY A 1 93 ? 2.678 22.541 -20.146 1.00 62.91 93 GLY A C 1
ATOM 724 O O . GLY A 1 93 ? 3.296 21.488 -19.999 1.00 62.91 93 GLY A O 1
ATOM 725 N N . PRO A 1 94 ? 3.050 23.448 -21.070 1.00 62.50 94 PRO A N 1
ATOM 726 C CA . PRO A 1 94 ? 4.212 23.249 -21.929 1.00 62.50 94 PRO A CA 1
ATOM 727 C C . PRO A 1 94 ? 5.496 23.135 -21.102 1.00 62.50 94 PRO A C 1
ATOM 729 O O . PRO A 1 94 ? 5.718 23.898 -20.161 1.00 62.50 94 PRO A O 1
ATOM 732 N N . GLU A 1 95 ? 6.334 22.172 -21.477 1.00 61.34 95 GLU A N 1
ATOM 733 C CA . GLU A 1 95 ? 7.625 21.917 -20.847 1.00 61.34 95 GLU A CA 1
ATOM 734 C C . GLU A 1 95 ? 8.484 23.196 -20.858 1.00 61.34 95 GLU A C 1
ATOM 736 O O . GLU A 1 95 ? 8.629 23.824 -21.915 1.00 61.34 95 GLU A O 1
ATOM 741 N N . PRO A 1 96 ? 9.039 23.633 -19.711 1.00 62.75 96 PRO A N 1
ATOM 742 C CA . PRO A 1 96 ? 9.835 24.848 -19.683 1.00 62.75 96 PRO A CA 1
ATOM 743 C C . PRO A 1 96 ? 11.135 24.620 -20.463 1.00 62.75 96 PRO A C 1
ATOM 745 O O . PRO A 1 96 ? 11.999 23.849 -20.042 1.00 62.75 96 PRO A O 1
ATOM 748 N N . ALA A 1 97 ? 11.276 25.310 -21.597 1.00 56.97 97 ALA A N 1
ATOM 749 C CA . ALA A 1 97 ? 12.483 25.321 -22.419 1.00 56.97 97 ALA A CA 1
ATOM 750 C C . ALA A 1 97 ? 13.658 25.917 -21.623 1.00 56.97 97 ALA A C 1
ATOM 752 O O . ALA A 1 97 ? 13.866 27.127 -21.605 1.00 56.97 97 ALA A O 1
ATOM 753 N N . GLY A 1 98 ? 14.392 25.078 -20.897 1.00 58.72 98 GLY A N 1
ATOM 754 C CA . GLY A 1 98 ? 15.471 25.526 -20.012 1.00 58.72 98 GLY A CA 1
ATOM 755 C C . GLY A 1 98 ? 15.939 24.484 -19.002 1.00 58.72 98 GLY A C 1
ATOM 756 O O . GLY A 1 98 ? 17.051 24.594 -18.491 1.00 58.72 98 GLY A O 1
ATOM 757 N N . TRP A 1 99 ? 15.146 23.441 -18.754 1.00 59.34 99 TRP A N 1
ATOM 758 C CA . TRP A 1 99 ? 15.639 22.245 -18.077 1.00 59.34 99 TRP A CA 1
ATOM 759 C C . TRP A 1 99 ? 16.447 21.450 -19.102 1.00 59.34 99 TRP A C 1
ATOM 761 O O . TRP A 1 99 ? 15.890 20.792 -19.976 1.00 59.34 99 TRP A O 1
ATOM 771 N N . GLY A 1 100 ? 17.769 21.632 -19.076 1.00 56.12 100 GLY A N 1
ATOM 772 C CA . GLY A 1 100 ? 18.696 20.906 -19.941 1.00 56.12 100 GLY A CA 1
ATOM 773 C C . GLY A 1 100 ? 18.556 19.384 -19.793 1.00 56.12 100 GLY A C 1
ATOM 774 O O . GLY A 1 100 ? 17.884 18.908 -18.873 1.00 56.12 100 GLY A O 1
ATOM 775 N N . PRO A 1 101 ? 19.177 18.602 -20.693 1.00 56.19 101 PRO A N 1
ATOM 776 C CA . PRO A 1 101 ? 19.144 17.149 -20.587 1.00 56.19 101 PRO A CA 1
ATOM 777 C C . PRO A 1 101 ? 19.672 16.700 -19.212 1.00 56.19 101 PRO A C 1
ATOM 779 O O . PRO A 1 101 ? 20.554 17.366 -18.659 1.00 56.19 101 PRO A O 1
ATOM 782 N N . PRO A 1 102 ? 19.145 15.597 -18.646 1.00 58.62 102 PRO A N 1
ATOM 783 C CA . PRO A 1 102 ? 19.671 15.040 -17.405 1.00 58.62 102 PRO A CA 1
ATOM 784 C C . PRO A 1 102 ? 21.179 14.783 -17.523 1.00 58.62 102 PRO A C 1
ATOM 786 O O . PRO A 1 102 ? 21.675 14.432 -18.594 1.00 58.62 102 PRO A O 1
ATOM 789 N N . ASP A 1 103 ? 21.892 15.002 -16.417 1.00 58.62 103 ASP A N 1
ATOM 790 C CA . ASP A 1 103 ? 23.350 14.903 -16.329 1.00 58.62 103 ASP A CA 1
ATOM 791 C C . ASP A 1 103 ? 23.853 13.548 -16.886 1.00 58.62 103 ASP A C 1
ATOM 793 O O . ASP A 1 103 ? 23.413 12.497 -16.403 1.00 58.62 103 ASP A O 1
ATOM 797 N N . PRO A 1 104 ? 24.755 13.532 -17.891 1.00 53.03 104 PRO A N 1
ATOM 798 C CA . PRO A 1 104 ? 25.282 12.296 -18.474 1.00 53.03 104 PRO A CA 1
ATOM 799 C C . PRO A 1 104 ? 26.058 11.420 -17.474 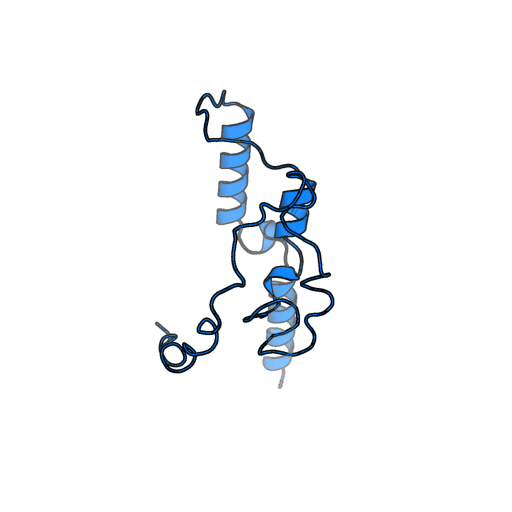1.00 53.03 104 PRO A C 1
ATOM 801 O O . PRO A 1 104 ? 26.244 10.233 -17.740 1.00 53.03 104 PRO A O 1
ATOM 804 N N . TRP A 1 105 ? 26.471 11.962 -16.321 1.00 46.88 105 TRP A N 1
ATOM 805 C CA . TRP A 1 105 ? 27.247 11.252 -15.296 1.00 46.88 105 TRP A CA 1
ATOM 806 C C . TRP A 1 105 ? 26.410 10.473 -14.269 1.00 46.88 105 TRP A C 1
ATOM 808 O O . TRP A 1 105 ? 26.965 9.892 -13.335 1.00 46.88 105 TRP A O 1
ATOM 818 N N . VAL A 1 106 ? 25.081 10.394 -14.419 1.00 54.38 106 VAL A N 1
ATOM 819 C CA . VAL A 1 106 ? 24.232 9.570 -13.525 1.00 54.38 106 VAL A CA 1
ATOM 820 C C . VAL A 1 106 ? 24.615 8.083 -13.555 1.00 54.38 106 VAL A C 1
ATOM 822 O O . VAL A 1 106 ? 24.304 7.346 -12.622 1.00 54.38 106 VAL A O 1
ATOM 825 N N . ASN A 1 107 ? 25.354 7.669 -14.582 1.00 47.88 107 ASN A N 1
ATOM 826 C CA . ASN A 1 107 ? 25.676 6.283 -14.852 1.00 47.88 107 ASN A CA 1
ATOM 827 C C . ASN A 1 107 ? 26.990 5.745 -14.219 1.00 47.88 107 ASN A C 1
ATOM 829 O O . ASN A 1 107 ? 27.241 4.541 -14.268 1.00 47.88 107 ASN A O 1
ATOM 833 N N . ASP A 1 108 ? 27.807 6.589 -13.578 1.00 44.25 108 ASP A N 1
ATOM 834 C CA . ASP A 1 108 ? 29.171 6.213 -13.143 1.00 44.25 108 ASP A CA 1
ATOM 835 C C . ASP A 1 108 ? 29.323 5.878 -11.640 1.00 44.25 108 ASP A C 1
ATOM 837 O O . ASP A 1 108 ? 30.434 5.685 -11.154 1.00 44.25 108 ASP A O 1
ATOM 841 N N . ARG A 1 109 ? 28.235 5.761 -10.862 1.00 48.31 109 ARG A N 1
ATOM 842 C CA . ARG A 1 109 ? 28.311 5.491 -9.402 1.00 48.31 109 ARG A CA 1
ATOM 843 C C . ARG A 1 109 ? 28.154 4.019 -8.975 1.00 48.31 109 ARG A C 1
ATOM 845 O O . ARG A 1 109 ? 27.834 3.758 -7.817 1.00 48.31 109 ARG A O 1
ATOM 852 N N . GLN A 1 110 ? 28.388 3.048 -9.862 1.00 46.53 110 GLN A N 1
ATOM 853 C CA . GLN A 1 110 ? 28.112 1.627 -9.577 1.00 46.53 110 GLN A CA 1
ATOM 854 C C . GLN A 1 110 ? 29.182 0.843 -8.786 1.00 46.53 110 GLN A C 1
ATOM 856 O O . GLN A 1 110 ? 28.911 -0.304 -8.436 1.00 46.53 110 GLN A O 1
ATOM 861 N N . GLU A 1 111 ? 30.338 1.401 -8.408 1.00 43.59 111 GLU A N 1
ATOM 862 C CA . GLU A 1 111 ? 31.344 0.604 -7.669 1.00 43.59 111 GLU A CA 1
ATOM 863 C C . GLU A 1 111 ? 31.275 0.681 -6.128 1.00 43.59 111 GLU A C 1
ATOM 865 O O . GLU A 1 111 ? 31.855 -0.179 -5.468 1.00 43.59 111 GLU A O 1
ATOM 870 N N . GLU A 1 112 ? 30.523 1.603 -5.508 1.00 43.19 112 GLU A N 1
ATOM 871 C CA . GLU A 1 112 ? 30.645 1.813 -4.046 1.0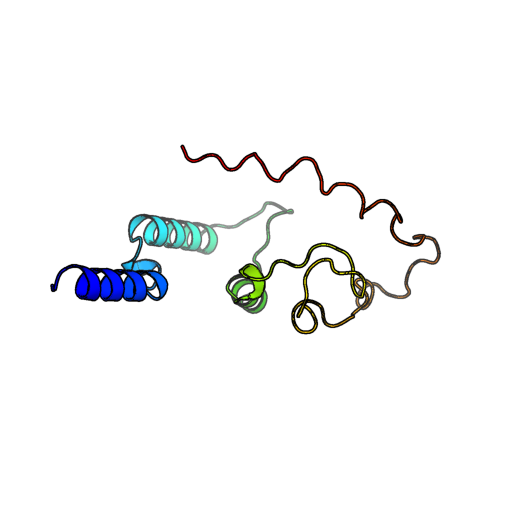0 43.19 112 GLU A CA 1
ATOM 872 C C . GLU A 1 112 ? 29.583 1.148 -3.144 1.00 43.19 112 GLU A C 1
ATOM 874 O O . GLU A 1 112 ? 29.793 1.086 -1.936 1.00 43.19 112 GLU A O 1
ATOM 879 N N . ASN A 1 113 ? 28.480 0.583 -3.658 1.00 41.72 113 ASN A N 1
ATOM 880 C CA . ASN A 1 113 ? 27.375 0.116 -2.786 1.00 41.72 113 ASN A CA 1
ATOM 881 C C . ASN A 1 113 ? 27.083 -1.395 -2.774 1.00 41.72 113 ASN A C 1
ATOM 883 O O . ASN A 1 113 ? 26.147 -1.828 -2.102 1.00 41.72 113 ASN A O 1
ATOM 887 N N . LEU A 1 114 ? 27.887 -2.230 -3.440 1.00 43.81 114 LEU A N 1
ATOM 888 C CA . LEU A 1 114 ? 27.646 -3.683 -3.492 1.00 43.81 114 LEU A CA 1
ATOM 889 C C . LEU A 1 114 ? 28.186 -4.492 -2.288 1.00 43.81 114 LEU A C 1
ATOM 891 O O . LEU A 1 114 ? 28.010 -5.706 -2.263 1.00 43.81 114 LEU A O 1
ATOM 895 N N . TYR A 1 115 ? 28.758 -3.857 -1.251 1.00 38.59 115 TYR A N 1
ATOM 896 C CA . TYR A 1 115 ? 29.313 -4.562 -0.073 1.00 38.59 115 TYR A CA 1
ATOM 897 C C . TYR A 1 115 ? 28.770 -4.130 1.306 1.00 38.59 115 TYR A C 1
ATOM 899 O O . TYR A 1 115 ? 29.353 -4.474 2.337 1.00 38.59 115 TYR A O 1
ATOM 907 N N . HIS A 1 116 ? 27.629 -3.438 1.384 1.00 36.06 116 HIS A N 1
ATOM 908 C CA . HIS A 1 116 ? 27.038 -3.057 2.678 1.00 36.06 116 HIS A CA 1
ATOM 909 C C . HIS A 1 116 ? 25.589 -3.514 2.865 1.00 36.06 116 HIS A C 1
ATOM 911 O O . HIS A 1 116 ? 24.705 -2.753 3.234 1.00 36.06 116 HIS A O 1
ATOM 917 N N . VAL A 1 117 ? 25.365 -4.816 2.683 1.00 39.44 117 VAL A N 1
ATOM 918 C CA . VAL A 1 117 ? 24.282 -5.528 3.378 1.00 39.44 117 VAL A CA 1
ATOM 919 C C . VAL A 1 117 ? 24.885 -6.787 4.001 1.00 39.44 117 VAL A C 1
ATOM 921 O O . VAL A 1 117 ? 24.671 -7.909 3.552 1.00 39.44 117 VAL A O 1
ATOM 924 N N . HIS A 1 118 ? 25.724 -6.583 5.019 1.00 33.00 118 HIS A N 1
ATOM 925 C CA . HIS A 1 118 ? 26.071 -7.643 5.956 1.00 33.00 118 HIS A CA 1
ATOM 926 C C . HIS A 1 118 ? 24.916 -7.796 6.948 1.00 33.00 118 HIS A C 1
ATOM 928 O O . HIS A 1 118 ? 24.532 -6.837 7.612 1.00 33.00 118 HIS A O 1
ATOM 934 N N . LEU A 1 119 ? 24.389 -9.019 7.013 1.00 37.44 119 LEU A N 1
ATOM 935 C CA . LEU A 1 119 ? 23.576 -9.552 8.104 1.00 37.44 119 LEU A CA 1
ATOM 936 C C . LEU A 1 119 ? 24.077 -9.066 9.472 1.00 37.44 119 LEU A C 1
ATOM 938 O O . LEU A 1 119 ? 25.201 -9.407 9.846 1.00 37.44 119 LEU A O 1
ATOM 942 N N . LEU A 1 120 ? 23.209 -8.373 10.209 1.00 36.50 120 LEU A N 1
ATOM 943 C CA . LEU A 1 120 ? 23.065 -8.435 11.666 1.00 36.50 120 LEU A CA 1
ATOM 944 C C . LEU A 1 120 ? 21.584 -8.260 12.014 1.00 36.50 120 LEU A C 1
ATOM 946 O O . LEU A 1 120 ? 20.962 -7.329 11.455 1.00 36.50 120 LEU A O 1
#

Sequence (120 aa):
MGIDADLWSAHDKMLVQPLKGSNVEVYNISKKESNRQRVGLELITSENFTSRVVLEALGACLNSKYSEGYLGQRYYGETNVHCPGGSPWAHHGPEPAGWGPPDPWVNDRQEENLYHVHLL

Organism: Aotus nancymaae (NCBI:txid37293)

InterPro domains:
  IPR015421 Pyridoxal phosphate-dependent transferase, major domain [G3DSA:3.40.640.10] (48-81)
  IPR015422 Pyridoxal phosphate-dependent transferase, small domain [G3DSA:3.90.1150.10] (25-47)
  IPR015424 Pyridoxal phosphate-dependent transferase [SSF53383] (6-80)
  IPR039429 Serine hydroxymethyltransferase-like domain [PF00464] (21-80)
  IPR049943 Serine hydroxymethyltransferase-like [PTHR11680] (8-80)

Radius of gyration: 21.84 Å; chains: 1; bounding box: 44×63×39 Å

pLDDT: mean 76.68, std 19.54, range [33.0, 98.06]